Protein AF-A0A2R4WU15-F1 (afdb_monomer_lite)

Foldseek 3Di:
DFDDDDPLLLVLLVPDDPVCSVVSSCCNRPDPDDDLPPPVLVSSCVSSVHDNVNSVVVVVVVVVD

Organism: NCBI:txid2051553

Secondary structure (DSSP, 8-state):
-PPPPPHHHHHHHHTS-HHHHHHHHHHHHH-S---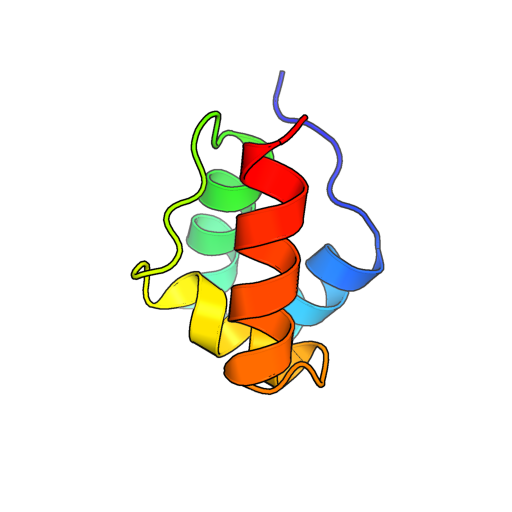TTSHHHHHHHHHTT--HHHHHHHHHHHTT-

Structure (mmCIF, N/CA/C/O backbone):
data_AF-A0A2R4WU15-F1
#
_entry.id   AF-A0A2R4WU15-F1
#
loop_
_atom_site.group_PDB
_atom_site.id
_atom_site.type_symbol
_atom_site.label_atom_id
_atom_site.label_alt_id
_atom_site.label_comp_id
_atom_site.label_asym_id
_atom_site.label_entity_id
_atom_site.label_seq_id
_atom_site.pdbx_PDB_ins_code
_atom_site.Cartn_x
_atom_site.Cartn_y
_atom_site.Cartn_z
_atom_site.occupancy
_atom_site.B_iso_or_equiv
_atom_site.auth_seq_id
_atom_site.auth_comp_id
_atom_site.auth_asym_id
_atom_site.auth_atom_id
_atom_site.pdbx_PDB_model_num
ATOM 1 N N . MET A 1 1 ? 2.996 -4.196 -22.522 1.00 45.28 1 MET A N 1
ATOM 2 C CA . MET A 1 1 ? 1.582 -4.334 -22.107 1.00 45.28 1 MET A CA 1
ATOM 3 C C . MET A 1 1 ? 1.557 -4.229 -20.599 1.00 45.28 1 MET A C 1
ATOM 5 O O . MET A 1 1 ? 2.249 -5.010 -19.963 1.00 45.28 1 MET A O 1
ATOM 9 N N . THR A 1 2 ? 0.867 -3.246 -20.030 1.00 56.41 2 THR A N 1
ATOM 10 C CA . THR A 1 2 ? 0.693 -3.187 -18.575 1.00 56.41 2 THR A CA 1
ATOM 11 C C . THR A 1 2 ? -0.355 -4.213 -18.149 1.00 56.41 2 THR A C 1
ATOM 13 O O . THR A 1 2 ? -1.339 -4.442 -18.858 1.00 56.41 2 THR A O 1
ATOM 16 N N . GLY A 1 3 ? -0.109 -4.898 -17.033 1.00 65.38 3 GLY A N 1
ATOM 17 C CA . GLY A 1 3 ? -1.012 -5.930 -16.524 1.00 65.38 3 GLY A CA 1
ATOM 18 C C . GLY A 1 3 ? -2.326 -5.325 -16.025 1.00 65.38 3 GLY A C 1
ATOM 19 O O . GLY A 1 3 ? -2.355 -4.199 -15.524 1.00 65.38 3 GLY A O 1
ATOM 20 N N . ARG A 1 4 ? -3.435 -6.068 -16.142 1.00 76.38 4 ARG A N 1
ATOM 21 C CA . ARG A 1 4 ? -4.708 -5.647 -15.542 1.00 76.38 4 ARG A CA 1
ATOM 22 C C . ARG A 1 4 ? -4.605 -5.770 -14.025 1.00 76.38 4 ARG A C 1
ATOM 24 O O . ARG A 1 4 ? -4.383 -6.866 -13.513 1.00 76.38 4 ARG A O 1
ATOM 31 N N . LEU A 1 5 ? -4.795 -4.660 -13.316 1.00 78.12 5 LEU A N 1
ATOM 32 C CA . LEU A 1 5 ? -4.813 -4.673 -11.858 1.00 78.12 5 LEU A CA 1
ATOM 33 C C . LEU A 1 5 ? -5.996 -5.516 -11.345 1.00 78.12 5 LEU A C 1
ATOM 35 O O . LEU A 1 5 ? -7.102 -5.419 -11.887 1.00 78.12 5 LEU A O 1
ATOM 39 N N . PRO A 1 6 ? -5.808 -6.311 -10.278 1.00 84.06 6 PRO A N 1
ATOM 40 C CA . PRO A 1 6 ? -6.919 -6.936 -9.573 1.00 84.06 6 PRO A CA 1
ATOM 41 C C . PRO A 1 6 ? -7.901 -5.883 -9.042 1.00 84.06 6 PRO A C 1
ATOM 43 O O . PRO A 1 6 ? -7.482 -4.838 -8.545 1.00 84.06 6 PRO A O 1
ATOM 46 N N . ALA A 1 7 ? -9.203 -6.189 -9.056 1.00 84.62 7 ALA A N 1
ATOM 47 C CA . ALA A 1 7 ? -10.264 -5.245 -8.677 1.00 84.62 7 ALA A CA 1
ATOM 48 C C . ALA A 1 7 ? -10.076 -4.630 -7.275 1.00 84.62 7 ALA A C 1
ATOM 50 O O . ALA A 1 7 ? -10.385 -3.463 -7.058 1.00 84.62 7 ALA A O 1
ATOM 51 N N . ARG A 1 8 ? -9.513 -5.391 -6.326 1.00 83.38 8 ARG A N 1
ATOM 52 C CA . ARG A 1 8 ? -9.217 -4.891 -4.972 1.00 83.38 8 ARG A CA 1
ATOM 53 C C . ARG A 1 8 ? -8.134 -3.806 -4.974 1.00 83.38 8 ARG A C 1
ATOM 55 O O . ARG A 1 8 ? -8.247 -2.836 -4.237 1.00 83.38 8 ARG A O 1
ATOM 62 N N . ILE A 1 9 ? -7.115 -3.950 -5.824 1.00 84.56 9 ILE A N 1
ATOM 63 C CA . ILE A 1 9 ? -6.052 -2.950 -5.977 1.00 84.56 9 ILE A CA 1
ATOM 64 C C . ILE A 1 9 ? -6.590 -1.720 -6.711 1.00 84.56 9 ILE A C 1
ATOM 66 O O . ILE A 1 9 ? -6.296 -0.601 -6.306 1.00 84.56 9 ILE A O 1
ATOM 70 N N . GLU A 1 10 ? -7.430 -1.898 -7.737 1.00 86.62 10 GLU A N 1
ATOM 71 C CA . GLU A 1 10 ? -8.095 -0.765 -8.397 1.00 86.62 10 GLU 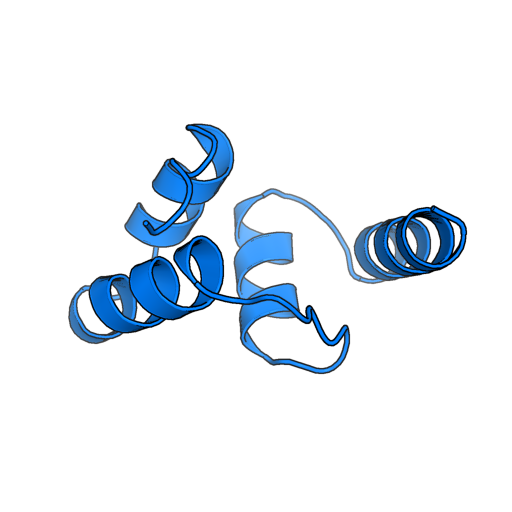A CA 1
ATOM 72 C C . GLU A 1 10 ? -8.971 0.037 -7.426 1.00 86.62 10 GLU A C 1
ATOM 74 O O . GLU A 1 10 ? -8.919 1.265 -7.443 1.00 86.62 10 GLU A O 1
ATOM 79 N N . ALA A 1 11 ? -9.716 -0.635 -6.542 1.00 87.56 11 ALA A N 1
ATOM 80 C CA . ALA A 1 11 ? -10.516 0.023 -5.510 1.00 87.56 11 ALA A CA 1
ATOM 81 C C . ALA A 1 11 ? -9.647 0.810 -4.513 1.00 87.56 11 ALA A C 1
ATOM 83 O O . ALA A 1 11 ? -9.971 1.948 -4.178 1.00 87.56 11 ALA A O 1
ATOM 84 N N . ALA A 1 12 ? -8.510 0.246 -4.090 1.00 86.44 12 ALA A N 1
ATOM 85 C CA . ALA A 1 12 ? -7.565 0.945 -3.220 1.00 86.44 12 ALA A CA 1
ATOM 86 C C . ALA A 1 12 ? -6.950 2.180 -3.906 1.00 86.44 12 ALA A C 1
ATOM 88 O O . ALA A 1 12 ? -6.851 3.240 -3.292 1.00 86.44 12 ALA A O 1
ATOM 89 N N . VAL A 1 13 ? -6.604 2.079 -5.196 1.00 87.56 13 VAL A N 1
ATOM 90 C CA . VAL A 1 13 ? -6.118 3.219 -5.996 1.00 87.56 13 VAL A CA 1
ATOM 91 C C . VAL A 1 13 ? -7.206 4.280 -6.168 1.00 87.56 13 VAL A C 1
ATOM 93 O O . VAL A 1 13 ? -6.910 5.467 -6.072 1.00 87.56 13 VAL A O 1
ATOM 96 N N . ALA A 1 14 ? -8.465 3.888 -6.370 1.00 88.50 14 ALA A N 1
ATOM 97 C CA . ALA A 1 14 ? -9.586 4.825 -6.465 1.00 88.50 14 ALA A CA 1
ATOM 98 C C . ALA A 1 14 ? -9.805 5.627 -5.165 1.00 88.50 14 ALA A C 1
ATOM 100 O O . ALA A 1 14 ? -10.294 6.755 -5.222 1.00 88.50 14 ALA A O 1
ATOM 101 N N . GLY A 1 15 ? -9.394 5.086 -4.013 1.00 85.00 15 GLY A N 1
ATOM 102 C CA . GLY A 1 15 ? -9.411 5.781 -2.723 1.00 85.00 15 GLY A CA 1
ATOM 103 C C . GLY A 1 15 ? -8.322 6.849 -2.545 1.00 85.00 15 GLY A C 1
ATOM 104 O O . GLY A 1 15 ? -8.400 7.635 -1.604 1.00 85.00 15 GLY A O 1
ATOM 105 N N . LEU A 1 16 ? -7.319 6.914 -3.428 1.00 85.00 16 LEU A N 1
ATOM 106 C CA . LEU A 1 16 ? -6.275 7.944 -3.380 1.00 85.00 16 LEU A CA 1
ATOM 107 C C . LEU A 1 16 ? -6.794 9.302 -3.895 1.00 85.00 16 LEU A C 1
ATOM 109 O O . LEU A 1 16 ? -7.778 9.338 -4.646 1.00 85.00 16 LEU A O 1
ATOM 113 N N . PRO A 1 17 ? -6.128 10.424 -3.553 1.00 86.56 17 PRO A N 1
ATOM 114 C CA . PRO A 1 17 ? -6.399 11.723 -4.167 1.00 86.56 17 PRO A CA 1
ATOM 115 C C . PRO A 1 17 ? -6.275 11.652 -5.689 1.00 86.56 17 PRO A C 1
ATOM 117 O O . PRO A 1 17 ? -5.384 10.980 -6.205 1.00 86.56 17 PRO A O 1
ATOM 120 N N . GLU A 1 18 ? -7.147 12.351 -6.418 1.00 87.75 18 GLU A N 1
ATOM 121 C CA . GLU A 1 18 ? -7.264 12.224 -7.878 1.00 87.75 18 GLU A CA 1
ATOM 122 C C . GLU A 1 18 ? -5.942 12.457 -8.623 1.00 87.75 18 GLU A C 1
ATOM 124 O O . GLU A 1 18 ? -5.589 11.670 -9.502 1.00 87.75 18 GLU A O 1
ATOM 129 N N . ALA A 1 19 ? -5.160 13.448 -8.184 1.00 88.19 19 ALA A N 1
ATOM 130 C CA . ALA A 1 19 ? -3.835 13.754 -8.723 1.00 88.19 19 ALA A CA 1
ATOM 131 C C . ALA A 1 19 ? -2.835 12.582 -8.617 1.00 88.19 19 ALA A C 1
ATOM 133 O O . ALA A 1 19 ? -1.903 12.486 -9.411 1.00 88.19 19 ALA A O 1
ATOM 134 N N . GLU A 1 20 ? -3.027 11.671 -7.661 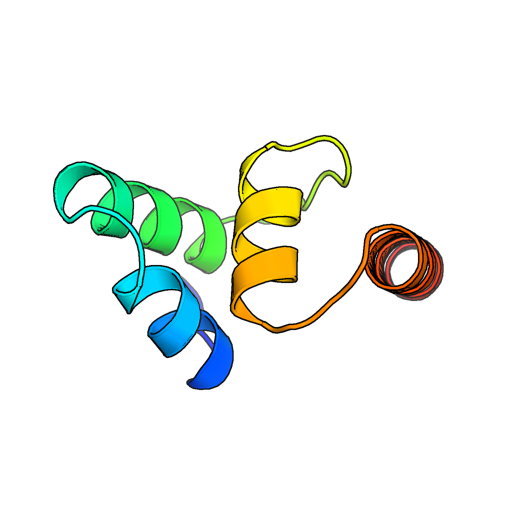1.00 85.56 20 GLU A N 1
ATOM 135 C CA . GLU A 1 20 ? -2.122 10.549 -7.399 1.00 85.56 20 GLU A CA 1
ATOM 136 C C . GLU A 1 20 ? -2.573 9.240 -8.068 1.00 85.56 20 GLU A C 1
ATOM 138 O O . GLU A 1 20 ? -1.761 8.333 -8.268 1.00 85.56 20 GLU A O 1
ATOM 143 N N . ARG A 1 21 ? -3.853 9.124 -8.455 1.00 88.38 21 ARG A N 1
ATOM 144 C CA . ARG A 1 21 ? -4.444 7.870 -8.967 1.00 88.38 21 ARG A CA 1
ATOM 145 C C . ARG A 1 21 ? -3.765 7.373 -10.236 1.00 88.38 21 ARG A C 1
ATOM 147 O O . ARG A 1 21 ? -3.511 6.176 -10.371 1.00 88.38 21 ARG A O 1
ATOM 154 N N . PHE A 1 22 ? -3.475 8.281 -11.168 1.00 87.06 22 PHE A N 1
ATOM 155 C CA . PHE A 1 22 ? -2.853 7.922 -12.442 1.00 87.06 22 PHE A CA 1
ATOM 156 C C . PHE A 1 22 ? -1.431 7.392 -12.239 1.00 87.06 22 PHE A C 1
ATOM 158 O O . PHE A 1 22 ? -1.102 6.311 -12.728 1.00 87.06 22 PHE A O 1
ATOM 165 N N . ALA A 1 23 ? -0.620 8.111 -11.458 1.00 85.62 23 ALA A N 1
ATOM 166 C CA . ALA A 1 23 ? 0.739 7.699 -11.128 1.00 85.62 23 ALA A CA 1
ATOM 167 C C . ALA A 1 23 ? 0.751 6.351 -10.389 1.00 85.62 23 ALA A C 1
ATOM 169 O O . ALA A 1 23 ? 1.510 5.457 -10.758 1.00 85.62 23 ALA A O 1
ATOM 170 N N . ALA A 1 24 ? -0.147 6.162 -9.415 1.00 86.25 24 ALA A N 1
ATOM 171 C CA . ALA A 1 24 ? -0.289 4.899 -8.696 1.00 86.25 24 ALA A CA 1
ATOM 172 C C . ALA A 1 24 ? -0.679 3.740 -9.628 1.00 86.25 24 ALA A C 1
ATOM 174 O O . ALA A 1 24 ? -0.073 2.671 -9.568 1.00 86.25 24 ALA A O 1
ATOM 175 N N . ARG A 1 25 ? -1.644 3.946 -10.535 1.00 86.56 25 ARG A N 1
ATOM 176 C CA . ARG A 1 25 ? -2.053 2.927 -11.514 1.00 86.56 25 ARG A CA 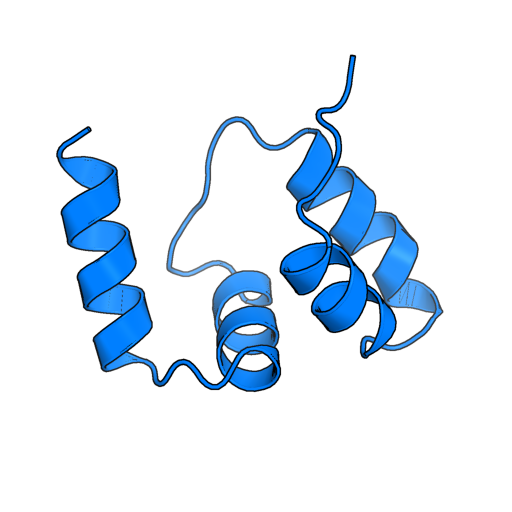1
ATOM 177 C C . ARG A 1 25 ? -0.913 2.572 -12.464 1.00 86.56 25 ARG A C 1
ATOM 179 O O . ARG A 1 25 ? -0.686 1.391 -12.713 1.00 86.56 25 ARG A O 1
ATOM 186 N N . MET A 1 26 ? -0.192 3.566 -12.980 1.00 86.62 26 MET A N 1
ATOM 187 C CA . MET A 1 26 ? 0.945 3.327 -13.871 1.00 86.62 26 MET A CA 1
ATOM 188 C C . MET A 1 26 ? 2.057 2.558 -13.171 1.00 86.62 26 MET A C 1
ATOM 190 O O . MET A 1 26 ? 2.485 1.532 -13.699 1.00 86.62 26 MET A O 1
ATOM 194 N N . LEU A 1 27 ? 2.424 2.975 -11.957 1.00 84.44 27 LEU A N 1
ATOM 195 C CA . LEU A 1 27 ? 3.410 2.287 -11.132 1.00 84.44 27 LEU A CA 1
ATOM 196 C C . LEU A 1 27 ? 3.006 0.829 -10.888 1.00 84.44 27 LEU A C 1
ATOM 198 O O . LEU A 1 27 ? 3.764 -0.069 -11.211 1.00 84.44 27 LEU A O 1
ATOM 202 N N . LEU A 1 28 ? 1.786 0.562 -10.423 1.00 84.38 28 LEU A N 1
ATOM 203 C CA . LEU A 1 28 ? 1.343 -0.805 -10.116 1.00 84.38 28 LEU A CA 1
ATOM 204 C C . LEU A 1 28 ? 1.178 -1.699 -11.353 1.00 84.38 28 LEU A C 1
ATOM 206 O O . LEU A 1 28 ? 1.348 -2.909 -11.262 1.00 84.38 28 LEU A O 1
ATOM 210 N N . SER A 1 29 ? 0.812 -1.122 -12.500 1.00 83.56 29 SER A N 1
ATOM 211 C CA . SER A 1 29 ? 0.551 -1.884 -13.730 1.00 83.56 29 SER A CA 1
ATOM 212 C C . SER A 1 29 ? 1.810 -2.178 -14.554 1.00 83.56 29 SER A C 1
ATOM 214 O O . SER A 1 29 ? 1.792 -3.082 -15.394 1.00 83.56 29 SER A O 1
ATOM 216 N N . GLY A 1 30 ? 2.872 -1.393 -14.343 1.00 79.56 30 GLY A N 1
ATOM 217 C CA . GLY A 1 30 ? 4.146 -1.487 -15.057 1.00 79.56 30 GLY A CA 1
ATOM 218 C C . GLY A 1 30 ? 5.344 -1.849 -14.179 1.00 79.56 30 GLY A C 1
ATOM 219 O O . GLY A 1 30 ? 6.414 -2.107 -14.724 1.00 79.56 30 GLY A O 1
A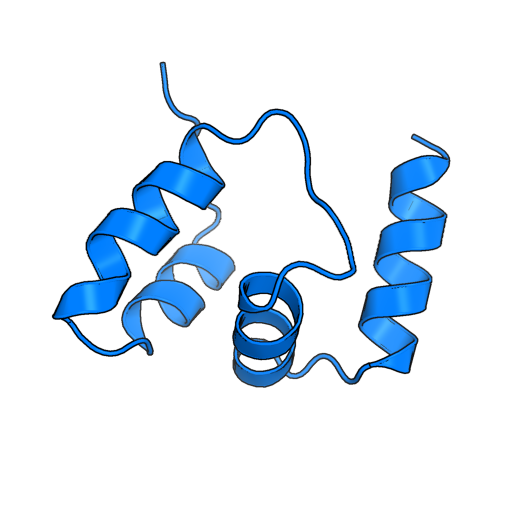TOM 220 N N . ALA A 1 31 ? 5.193 -1.875 -12.852 1.00 80.19 31 ALA A N 1
ATOM 221 C CA . ALA A 1 31 ? 6.261 -2.268 -11.944 1.00 80.19 31 ALA A CA 1
ATOM 222 C C . ALA A 1 31 ? 6.654 -3.730 -12.161 1.00 80.19 31 ALA A C 1
ATOM 224 O O . ALA A 1 31 ? 5.821 -4.637 -12.145 1.00 80.19 31 ALA A O 1
ATOM 225 N N . THR A 1 32 ? 7.954 -3.942 -12.326 1.00 79.19 32 THR A N 1
ATOM 226 C CA . THR A 1 32 ? 8.594 -5.260 -12.296 1.00 79.19 32 THR A CA 1
ATOM 227 C C . THR A 1 32 ? 9.195 -5.561 -10.925 1.00 79.19 32 THR A C 1
ATOM 229 O O . THR A 1 32 ? 9.455 -6.719 -10.612 1.00 79.19 32 THR A O 1
ATOM 232 N N . THR A 1 33 ? 9.389 -4.532 -10.097 1.00 80.94 33 THR A N 1
ATOM 233 C CA . THR A 1 33 ? 9.915 -4.618 -8.736 1.00 80.94 33 THR A CA 1
ATOM 234 C C . THR A 1 33 ? 8.983 -3.900 -7.764 1.00 80.94 33 THR A C 1
ATOM 236 O O . THR A 1 33 ? 8.431 -2.842 -8.064 1.00 80.94 33 THR A O 1
ATOM 239 N N . PHE A 1 34 ? 8.801 -4.485 -6.581 1.00 83.12 34 PHE A N 1
ATOM 240 C CA . PHE A 1 34 ? 7.959 -3.933 -5.522 1.00 83.12 34 PHE A CA 1
ATOM 241 C C . PHE A 1 34 ? 8.766 -3.847 -4.226 1.00 83.12 34 PHE A C 1
ATOM 243 O O . PHE A 1 34 ? 9.023 -4.857 -3.573 1.00 83.12 34 PHE A O 1
ATOM 250 N N . GLU A 1 35 ? 9.167 -2.639 -3.840 1.00 86.75 35 GLU A N 1
ATOM 251 C CA . GLU A 1 35 ? 9.972 -2.406 -2.637 1.00 86.75 35 GLU A CA 1
ATOM 252 C C . GLU A 1 35 ? 9.092 -2.157 -1.410 1.00 86.75 35 GLU A C 1
ATOM 254 O O . GLU A 1 35 ? 8.188 -1.321 -1.437 1.00 86.75 35 GLU A O 1
ATOM 259 N N . ARG A 1 36 ? 9.376 -2.858 -0.304 1.00 87.44 36 ARG A N 1
ATOM 260 C CA . ARG A 1 36 ? 8.588 -2.761 0.936 1.00 87.44 36 ARG A CA 1
ATOM 261 C C . ARG A 1 36 ? 8.619 -1.363 1.553 1.00 87.44 36 ARG A C 1
ATOM 263 O O . ARG A 1 36 ? 7.629 -0.944 2.156 1.00 87.44 36 ARG A O 1
ATOM 270 N N . GLU A 1 37 ? 9.743 -0.666 1.427 1.00 87.12 37 GLU A N 1
ATOM 271 C CA . GLU A 1 37 ? 9.943 0.679 1.979 1.00 87.12 37 GLU A CA 1
ATOM 272 C C . GLU A 1 37 ? 9.259 1.771 1.146 1.00 87.12 37 GLU A C 1
ATOM 274 O O . GLU A 1 37 ? 9.149 2.914 1.589 1.00 87.12 37 GLU A O 1
ATOM 279 N N . HIS A 1 38 ? 8.729 1.431 -0.033 1.00 86.56 38 HIS A N 1
ATOM 280 C CA . HIS A 1 38 ? 8.069 2.406 -0.883 1.00 86.56 38 HIS A CA 1
ATOM 281 C C . HIS A 1 38 ? 6.791 2.945 -0.202 1.00 86.56 38 HIS A C 1
ATOM 283 O O . HIS A 1 38 ? 5.917 2.161 0.187 1.00 86.56 38 HIS A O 1
ATOM 289 N N . PRO A 1 39 ? 6.589 4.275 -0.111 1.00 84.94 39 PRO A N 1
ATOM 290 C CA . PRO A 1 39 ? 5.480 4.874 0.645 1.00 84.94 39 PRO A CA 1
ATOM 291 C C . PRO A 1 39 ? 4.091 4.445 0.141 1.00 84.94 39 PRO A C 1
ATOM 293 O O . PRO A 1 39 ? 3.128 4.384 0.908 1.00 84.94 39 PRO A O 1
ATOM 296 N N . MET A 1 40 ? 3.984 4.085 -1.142 1.00 83.25 40 MET A N 1
ATOM 297 C CA . MET A 1 40 ? 2.759 3.524 -1.729 1.00 83.25 40 MET A CA 1
ATOM 298 C C . MET A 1 40 ? 2.328 2.205 -1.068 1.00 83.25 40 MET A C 1
ATOM 300 O O . MET A 1 40 ? 1.132 1.960 -0.941 1.00 83.25 40 MET A O 1
ATOM 304 N N . VAL A 1 41 ? 3.271 1.369 -0.619 1.00 88.06 41 VAL A N 1
ATOM 305 C CA . VAL A 1 41 ? 2.973 0.074 0.013 1.00 88.06 41 VAL A CA 1
ATOM 306 C C . VAL A 1 41 ? 2.254 0.275 1.338 1.00 88.06 41 VAL A C 1
ATOM 308 O O . VAL A 1 41 ? 1.235 -0.365 1.583 1.00 88.06 41 VAL A O 1
ATOM 311 N N . ALA A 1 42 ? 2.726 1.212 2.162 1.00 86.00 42 ALA A N 1
ATOM 312 C CA . ALA A 1 42 ? 2.066 1.547 3.420 1.00 86.00 42 ALA A CA 1
ATOM 313 C C . ALA A 1 42 ? 0.655 2.116 3.187 1.00 86.00 42 ALA A C 1
ATOM 315 O O . ALA A 1 42 ? -0.292 1.715 3.863 1.00 86.00 42 ALA A O 1
ATOM 316 N N . ARG A 1 43 ? 0.494 3.002 2.192 1.00 84.50 43 ARG A N 1
ATOM 317 C CA . ARG A 1 43 ? -0.806 3.612 1.852 1.00 84.50 43 ARG A CA 1
ATOM 318 C C . ARG A 1 43 ? -1.811 2.589 1.324 1.00 84.50 43 ARG A C 1
ATOM 320 O O . ARG A 1 43 ? -2.942 2.552 1.799 1.00 84.50 43 ARG A O 1
ATOM 327 N N . LEU A 1 44 ? -1.402 1.743 0.378 1.00 83.50 44 LEU A N 1
ATOM 328 C CA . LEU A 1 44 ? -2.253 0.676 -0.155 1.00 83.50 44 LEU A CA 1
ATOM 329 C C . LEU A 1 44 ? -2.552 -0.380 0.902 1.00 83.50 44 LEU A C 1
ATOM 331 O O . LEU A 1 44 ? -3.687 -0.826 0.998 1.00 83.50 44 LEU A O 1
ATOM 335 N N . GLY A 1 45 ? -1.563 -0.749 1.714 1.00 87.12 45 GLY A N 1
ATOM 336 C CA . GLY A 1 45 ? -1.752 -1.671 2.823 1.00 87.12 45 GLY A CA 1
ATOM 337 C C . GLY A 1 45 ? -2.831 -1.184 3.781 1.00 87.12 45 GLY A C 1
ATOM 338 O O . GLY A 1 45 ? -3.792 -1.909 4.015 1.00 87.12 45 GLY A O 1
ATOM 339 N N . ALA A 1 46 ? -2.752 0.073 4.224 1.00 85.50 46 ALA A N 1
ATOM 340 C CA . ALA A 1 46 ? -3.786 0.678 5.061 1.00 85.50 46 ALA A CA 1
ATOM 341 C C . ALA A 1 46 ? -5.165 0.691 4.374 1.00 85.50 46 ALA A C 1
ATOM 343 O O . ALA A 1 46 ? -6.155 0.299 4.988 1.00 85.50 46 ALA A O 1
ATOM 344 N N . ALA A 1 47 ? -5.232 1.065 3.089 1.00 83.94 47 ALA A N 1
ATOM 345 C CA . ALA A 1 47 ? -6.481 1.069 2.316 1.00 83.94 47 ALA A CA 1
ATOM 346 C C . ALA A 1 47 ? -7.094 -0.334 2.141 1.00 83.94 47 ALA A C 1
ATOM 348 O O . ALA A 1 47 ? -8.310 -0.479 2.043 1.00 83.94 47 ALA A O 1
ATOM 349 N N . LEU A 1 48 ? -6.256 -1.371 2.116 1.00 84.62 48 LEU A N 1
ATOM 350 C CA . LEU A 1 48 ? -6.652 -2.775 1.997 1.00 84.62 48 LEU A CA 1
ATOM 351 C C . LEU A 1 48 ? -6.874 -3.456 3.360 1.00 84.62 48 LEU A C 1
ATOM 353 O O . LEU A 1 48 ? -7.245 -4.628 3.392 1.00 84.62 48 LEU A O 1
ATOM 357 N N . GLY A 1 49 ? -6.654 -2.750 4.475 1.00 86.44 49 GLY A N 1
ATOM 358 C CA . GLY A 1 49 ? -6.785 -3.289 5.832 1.00 86.44 49 GLY A CA 1
ATOM 359 C C . GLY A 1 49 ? -5.588 -4.118 6.316 1.00 86.44 49 GLY A C 1
ATOM 360 O O . GLY A 1 49 ? -5.689 -4.810 7.327 1.00 86.44 49 GLY A O 1
ATOM 361 N N . TYR A 1 50 ? -4.448 -4.058 5.627 1.00 87.31 50 TYR A N 1
ATOM 362 C CA . TYR A 1 50 ? -3.202 -4.673 6.074 1.00 87.31 50 TYR A CA 1
ATOM 363 C C . TYR A 1 50 ? -2.448 -3.758 7.043 1.00 87.31 50 TYR A C 1
ATOM 365 O O . TYR A 1 50 ? -2.086 -2.628 6.715 1.00 87.31 50 TYR A O 1
ATOM 373 N N . GLY A 1 51 ? -2.140 -4.287 8.229 1.00 87.62 51 GLY A N 1
ATOM 374 C CA . GLY A 1 51 ? -1.168 -3.682 9.139 1.00 87.62 51 GLY A CA 1
ATOM 375 C C . GLY A 1 51 ? 0.279 -3.899 8.678 1.00 87.62 51 GLY A C 1
ATOM 376 O O . GLY A 1 51 ? 0.556 -4.772 7.853 1.00 87.62 51 GLY A O 1
ATOM 377 N N . ALA A 1 52 ? 1.219 -3.150 9.262 1.00 87.00 52 ALA A N 1
ATOM 378 C CA . ALA A 1 52 ? 2.643 -3.213 8.909 1.00 87.00 52 ALA A CA 1
ATOM 379 C C . ALA A 1 52 ? 3.221 -4.640 8.989 1.00 87.00 52 ALA A C 1
ATOM 381 O O . ALA A 1 52 ? 3.826 -5.106 8.030 1.00 87.00 52 ALA A O 1
ATOM 382 N N . ALA A 1 53 ? 2.935 -5.373 10.070 1.00 89.56 53 ALA A N 1
ATOM 383 C CA . ALA A 1 53 ? 3.407 -6.749 10.243 1.00 89.56 53 ALA A CA 1
ATOM 384 C C . ALA A 1 53 ? 2.855 -7.719 9.179 1.00 89.56 53 ALA A C 1
ATOM 386 O O . ALA A 1 53 ? 3.547 -8.651 8.769 1.00 89.56 53 ALA A O 1
ATOM 387 N N . ALA A 1 54 ? 1.622 -7.496 8.712 1.00 90.50 54 ALA A N 1
ATOM 388 C CA . ALA A 1 54 ? 1.020 -8.307 7.658 1.00 90.50 54 ALA A CA 1
ATOM 389 C C . ALA A 1 54 ? 1.654 -8.007 6.290 1.00 90.50 54 ALA A C 1
ATOM 391 O O . ALA A 1 54 ? 1.907 -8.932 5.523 1.00 90.50 54 ALA A O 1
ATOM 392 N N . LEU A 1 55 ? 1.982 -6.739 6.012 1.00 90.69 5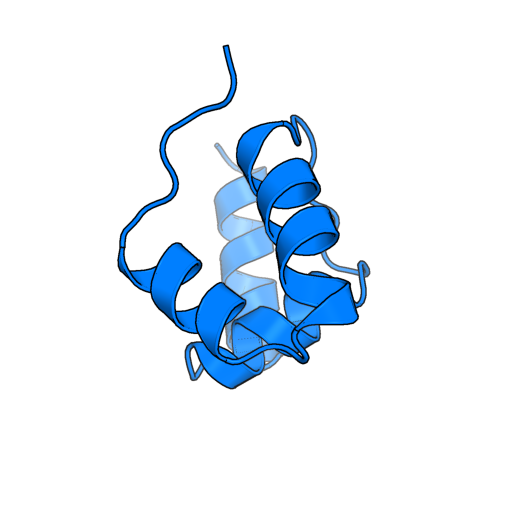5 LEU A N 1
ATOM 393 C CA . LEU A 1 55 ? 2.761 -6.361 4.827 1.00 90.69 55 LEU A CA 1
ATOM 394 C C . LEU A 1 55 ? 4.179 -6.943 4.872 1.00 90.69 55 LEU A C 1
ATOM 396 O O . LEU A 1 55 ? 4.666 -7.434 3.859 1.00 90.69 55 LEU A O 1
ATOM 400 N N . ASP A 1 56 ? 4.834 -6.948 6.034 1.00 91.06 56 ASP A N 1
ATOM 401 C CA . ASP A 1 56 ? 6.171 -7.539 6.189 1.00 91.06 56 ASP A CA 1
ATOM 402 C C . ASP A 1 56 ? 6.151 -9.057 5.985 1.00 91.06 56 ASP A C 1
ATOM 404 O O . ASP A 1 56 ? 7.076 -9.632 5.411 1.00 91.06 56 ASP A O 1
ATOM 408 N N . ALA A 1 57 ? 5.100 -9.733 6.458 1.00 91.44 57 ALA A N 1
ATOM 409 C CA . ALA A 1 57 ? 4.888 -11.149 6.177 1.00 91.44 57 ALA A CA 1
ATOM 410 C C . ALA A 1 57 ? 4.664 -11.388 4.677 1.00 91.44 57 ALA A C 1
ATOM 412 O O . ALA A 1 57 ? 5.342 -12.236 4.101 1.00 91.44 57 ALA A O 1
ATOM 413 N N . LEU A 1 58 ? 3.803 -10.587 4.039 1.00 89.50 58 LEU A N 1
ATOM 414 C CA . LEU A 1 58 ? 3.533 -10.662 2.603 1.00 89.50 58 LEU A CA 1
ATOM 415 C C . LEU A 1 58 ? 4.816 -10.513 1.778 1.00 89.50 58 LEU A C 1
ATOM 417 O O . LEU A 1 58 ? 5.067 -11.326 0.895 1.00 89.50 58 LEU A O 1
ATOM 421 N N . TRP A 1 59 ? 5.651 -9.517 2.085 1.00 90.81 59 TRP A N 1
ATOM 422 C CA . TRP A 1 59 ? 6.908 -9.296 1.366 1.00 90.81 59 TRP A CA 1
ATOM 423 C C . TRP A 1 59 ? 7.909 -10.429 1.569 1.00 90.81 59 TRP A C 1
ATOM 425 O O . TRP A 1 59 ? 8.553 -10.847 0.611 1.00 90.81 59 TRP A O 1
ATOM 435 N N . ARG A 1 60 ? 8.013 -10.974 2.788 1.00 91.69 60 ARG A N 1
ATOM 436 C CA . ARG A 1 60 ? 8.861 -12.148 3.049 1.00 91.69 60 ARG A CA 1
ATOM 437 C C . ARG A 1 60 ? 8.392 -13.381 2.282 1.00 91.69 60 ARG A C 1
ATOM 439 O O . ARG A 1 60 ? 9.225 -14.123 1.780 1.00 91.69 60 ARG A O 1
ATOM 446 N N . GLN A 1 61 ? 7.080 -13.591 2.180 1.00 91.06 61 GLN A N 1
ATOM 447 C CA . GLN A 1 61 ? 6.515 -14.685 1.388 1.00 91.06 61 GLN A CA 1
ATOM 448 C C . GLN A 1 61 ? 6.747 -14.469 -0.110 1.00 91.06 61 GLN A C 1
ATOM 450 O O . GLN A 1 61 ? 7.132 -15.403 -0.802 1.00 91.06 61 GLN A O 1
ATOM 455 N N . ALA A 1 62 ? 6.556 -13.244 -0.602 1.00 87.06 62 ALA A N 1
ATOM 456 C CA . ALA A 1 62 ? 6.758 -12.906 -2.007 1.00 87.06 62 ALA A CA 1
ATOM 457 C C . ALA A 1 62 ? 8.230 -13.015 -2.433 1.00 87.06 62 ALA A C 1
ATOM 459 O O . ALA A 1 62 ? 8.500 -13.419 -3.554 1.00 87.06 62 ALA A O 1
ATOM 460 N N . ALA A 1 63 ? 9.174 -12.708 -1.539 1.00 87.06 63 ALA A N 1
ATOM 461 C CA . ALA A 1 63 ? 10.609 -12.857 -1.790 1.00 87.06 63 ALA A CA 1
ATOM 462 C C . ALA A 1 63 ? 11.071 -14.321 -1.926 1.00 87.06 63 ALA A C 1
ATOM 464 O O . ALA A 1 63 ? 12.205 -14.563 -2.330 1.00 87.06 63 ALA A O 1
ATOM 465 N N . ALA A 1 64 ? 10.223 -15.285 -1.555 1.00 88.50 64 ALA A N 1
ATOM 466 C CA . ALA A 1 64 ? 10.494 -16.715 -1.674 1.00 88.50 64 ALA A CA 1
ATOM 467 C C . ALA A 1 64 ? 9.856 -17.361 -2.923 1.00 88.50 64 ALA A C 1
ATOM 469 O O . ALA A 1 64 ? 9.942 -18.582 -3.068 1.00 88.50 64 ALA A O 1
ATOM 470 N N . LEU A 1 65 ? 9.195 -16.570 -3.780 1.00 80.25 65 LEU A N 1
ATOM 471 C CA . LEU A 1 65 ? 8.604 -16.987 -5.060 1.00 80.25 65 LEU A CA 1
ATOM 472 C C . LEU A 1 65 ? 9.547 -16.668 -6.224 1.00 80.25 65 LEU A C 1
ATOM 474 O O . LEU A 1 65 ? 9.563 -17.478 -7.177 1.00 80.25 65 LEU A O 1
#

pLDDT: mean 84.55, std 7.31, range [45.28, 91.69]

Radius of gyration: 11.77 Å; chains: 1; bounding box: 21×31×32 Å

Sequence (65 aa):
MTGRLPARIEAAVAGLPEAERFAARMLLSGATTFEREHPMVARLGAALGYGAAALDALWRQAAAL